Protein AF-A0A661NKH6-F1 (afdb_monomer_lite)

Foldseek 3Di:
DPDPDPPQPPVNVVVLVVQLVCCCPVVVADSVRSVVVVVVVVVVVVVVVVDDD

Secondary structure (DSSP, 8-state):
---S-S---HHHHHHHHHHHHHHHHHH---HHHHHHHHHHHHHHHHHHTT---

Sequence (53 aa):
TSLVSSVVDKETQEKIDVVKQRMIRNYGYCEICATDVLSFVASIFARGDAKED

Radius of gyration: 13.31 Å; chains: 1; bounding box: 40×21×30 Å

Structure (mmCIF, N/CA/C/O backbone):
data_AF-A0A661NKH6-F1
#
_entry.id   AF-A0A661NKH6-F1
#
loop_
_atom_site.group_PDB
_atom_site.id
_atom_site.type_symbol
_atom_site.label_atom_id
_atom_site.label_alt_id
_atom_site.label_comp_id
_atom_site.label_asym_id
_atom_site.label_entity_id
_atom_site.label_seq_id
_atom_site.pdbx_PDB_ins_code
_atom_site.Cartn_x
_atom_site.Cartn_y
_atom_site.Cartn_z
_atom_site.occupancy
_atom_site.B_iso_or_equiv
_atom_site.auth_seq_id
_atom_site.auth_comp_id
_atom_site.auth_asym_id
_atom_site.auth_atom_id
_atom_site.pdbx_PDB_model_num
ATOM 1 N N . THR A 1 1 ? 25.777 0.815 -0.371 1.00 43.84 1 THR A N 1
ATOM 2 C CA . THR A 1 1 ? 24.589 1.029 0.485 1.00 43.84 1 THR A CA 1
ATOM 3 C C . THR A 1 1 ? 23.487 1.665 -0.346 1.00 43.84 1 THR A C 1
ATOM 5 O O . THR A 1 1 ? 23.175 2.829 -0.164 1.00 43.84 1 THR A O 1
ATOM 8 N N . SER A 1 2 ? 22.887 0.922 -1.280 1.00 37.88 2 SER A N 1
ATOM 9 C CA . SER A 1 2 ? 21.682 1.393 -1.991 1.00 37.88 2 SER A CA 1
ATOM 10 C C . SER A 1 2 ? 20.476 0.866 -1.233 1.00 37.88 2 SER A C 1
ATOM 12 O O . SER A 1 2 ? 19.805 -0.082 -1.628 1.00 37.88 2 SER A O 1
ATOM 14 N N . LEU A 1 3 ? 20.371 1.381 -0.012 1.00 42.94 3 LEU A N 1
ATOM 15 C CA . LEU A 1 3 ? 19.415 0.971 0.989 1.00 42.94 3 LEU A CA 1
ATOM 16 C C . LEU A 1 3 ? 18.066 1.534 0.550 1.00 42.94 3 LEU A C 1
ATOM 18 O O . LEU A 1 3 ? 17.922 2.739 0.372 1.00 42.94 3 LEU A O 1
ATOM 22 N N . VAL A 1 4 ? 17.096 0.644 0.403 1.00 46.62 4 VAL A N 1
ATOM 23 C CA . VAL A 1 4 ? 15.646 0.863 0.307 1.00 46.62 4 VAL A CA 1
ATOM 24 C C . VAL A 1 4 ? 15.085 1.579 1.560 1.00 46.62 4 VAL A C 1
ATOM 26 O O . VAL A 1 4 ? 14.051 1.234 2.117 1.00 46.62 4 VAL A O 1
ATOM 29 N N . SER A 1 5 ? 15.815 2.571 2.063 1.00 48.53 5 S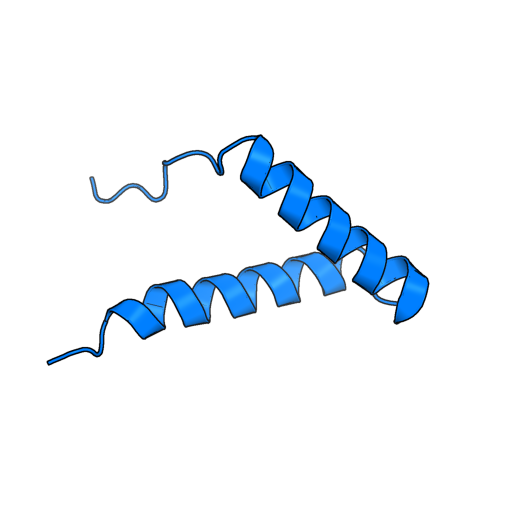ER A N 1
ATOM 30 C CA . SER A 1 5 ? 15.529 3.374 3.241 1.00 48.53 5 SER A CA 1
ATOM 31 C C . SER A 1 5 ? 15.491 4.826 2.817 1.00 48.53 5 SER A C 1
ATOM 33 O O . SER A 1 5 ? 16.395 5.618 3.057 1.00 48.53 5 SER A O 1
ATOM 35 N N . SER A 1 6 ? 14.389 5.194 2.200 1.00 45.62 6 SER A N 1
ATOM 36 C CA . SER A 1 6 ? 13.795 6.482 2.503 1.00 45.62 6 SER A CA 1
ATOM 37 C C . SER A 1 6 ? 12.368 6.140 2.852 1.00 45.62 6 SER A C 1
ATOM 39 O O . SER A 1 6 ? 11.553 5.846 1.988 1.00 45.62 6 SER A O 1
ATOM 41 N N . VAL A 1 7 ? 12.171 5.978 4.159 1.00 55.03 7 VAL A N 1
ATOM 42 C CA . VAL A 1 7 ? 10.894 5.975 4.864 1.00 55.03 7 VAL A CA 1
ATOM 43 C C . VAL A 1 7 ? 9.842 6.655 3.994 1.00 55.03 7 VAL A C 1
ATOM 45 O O . VAL A 1 7 ? 10.010 7.827 3.663 1.00 55.03 7 VAL A O 1
ATOM 48 N N . VAL A 1 8 ? 8.819 5.905 3.571 1.00 60.00 8 VAL A N 1
ATOM 49 C CA . VAL A 1 8 ? 7.668 6.470 2.860 1.00 60.00 8 VAL A CA 1
ATOM 50 C C . VAL A 1 8 ? 7.222 7.686 3.663 1.00 60.00 8 VAL A C 1
ATOM 52 O O . VAL A 1 8 ? 6.936 7.556 4.856 1.00 60.00 8 VAL A O 1
ATOM 55 N N . ASP A 1 9 ? 7.265 8.866 3.042 1.00 76.69 9 ASP A N 1
ATOM 56 C CA . ASP A 1 9 ? 6.882 10.107 3.707 1.00 76.69 9 ASP A CA 1
ATOM 57 C C . ASP A 1 9 ? 5.489 9.927 4.327 1.00 76.69 9 ASP A C 1
ATOM 59 O O . ASP A 1 9 ? 4.633 9.273 3.724 1.00 76.69 9 ASP A O 1
ATOM 63 N N . LYS A 1 10 ? 5.257 10.449 5.538 1.00 80.31 10 LYS A N 1
ATOM 64 C CA . LYS A 1 10 ? 3.985 10.234 6.251 1.00 80.31 10 LYS A CA 1
ATOM 65 C C . LYS A 1 10 ? 2.782 10.601 5.384 1.00 80.31 10 LYS A C 1
ATOM 67 O O . LYS A 1 10 ? 1.826 9.831 5.348 1.00 80.31 10 LYS A O 1
ATOM 72 N N . GLU A 1 11 ? 2.880 11.682 4.615 1.00 84.25 11 GLU A N 1
ATOM 73 C CA . GLU A 1 11 ? 1.816 12.104 3.705 1.00 84.25 11 GLU A CA 1
ATOM 74 C C . GLU A 1 11 ? 1.578 11.066 2.594 1.00 84.25 11 GLU A C 1
ATOM 76 O O . GLU A 1 11 ? 0.444 10.765 2.212 1.00 84.25 11 GLU A O 1
ATOM 81 N N . THR A 1 12 ? 2.656 10.467 2.083 1.00 85.00 12 THR A N 1
ATOM 82 C CA . THR A 1 12 ? 2.567 9.390 1.088 1.00 85.00 12 THR A CA 1
ATOM 83 C C . THR A 1 12 ? 1.938 8.142 1.699 1.00 85.00 12 THR A C 1
ATOM 85 O O . THR A 1 12 ? 1.075 7.521 1.078 1.00 85.00 12 THR A O 1
ATOM 88 N N . GLN A 1 13 ? 2.305 7.795 2.932 1.00 81.62 13 GLN A N 1
ATOM 89 C CA . GLN A 1 13 ? 1.746 6.640 3.625 1.00 81.62 13 GLN A CA 1
ATOM 90 C C . GLN A 1 13 ? 0.247 6.813 3.910 1.00 81.62 13 GLN A C 1
ATOM 92 O O . GLN A 1 13 ? -0.511 5.852 3.767 1.00 81.62 13 GLN A O 1
ATOM 97 N N . GLU A 1 14 ? -0.196 8.029 4.239 1.00 90.62 14 GLU A N 1
ATOM 98 C CA . GLU A 1 14 ? -1.616 8.367 4.396 1.00 90.62 14 GLU A CA 1
ATOM 99 C C . GLU A 1 14 ? -2.384 8.204 3.079 1.00 90.62 1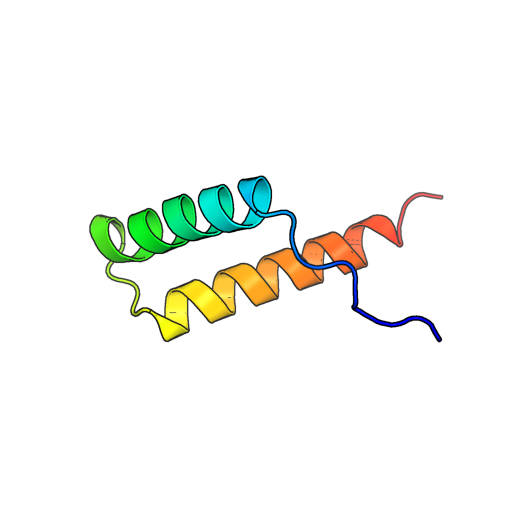4 GLU A C 1
ATOM 101 O O . GLU A 1 14 ? -3.456 7.595 3.051 1.00 90.62 14 GLU A O 1
ATOM 106 N N . LYS A 1 15 ? -1.818 8.666 1.957 1.00 88.62 15 LYS A N 1
ATOM 107 C CA . LYS A 1 15 ? -2.414 8.468 0.624 1.00 88.62 15 LYS A CA 1
ATOM 108 C C . LYS A 1 15 ? -2.517 6.984 0.263 1.00 88.62 15 LYS A C 1
ATOM 110 O O . LYS A 1 15 ? -3.555 6.551 -0.241 1.00 88.62 15 LYS A O 1
ATOM 115 N N . ILE A 1 16 ? -1.474 6.203 0.548 1.00 90.06 16 ILE A N 1
ATOM 116 C CA . ILE A 1 16 ? -1.472 4.746 0.352 1.00 90.06 16 ILE A CA 1
ATOM 117 C C . ILE A 1 16 ? -2.576 4.097 1.193 1.00 90.06 16 ILE A C 1
ATOM 119 O O . ILE A 1 16 ? -3.303 3.247 0.675 1.00 90.06 16 ILE A O 1
ATOM 123 N N . ASP A 1 17 ? -2.759 4.515 2.448 1.00 92.06 17 ASP A N 1
ATOM 124 C CA . ASP A 1 17 ? -3.807 3.955 3.304 1.00 92.06 17 ASP A CA 1
ATOM 125 C C . ASP A 1 17 ? -5.213 4.295 2.791 1.00 92.06 17 ASP A C 1
ATOM 127 O O . ASP A 1 17 ? -6.057 3.406 2.699 1.00 92.06 17 ASP A O 1
ATOM 131 N N . VAL A 1 18 ? -5.456 5.527 2.325 1.00 95.25 18 VAL A N 1
ATOM 132 C CA . VAL A 1 18 ? -6.739 5.909 1.701 1.00 95.25 18 VAL A CA 1
ATOM 133 C C . VAL A 1 18 ? -7.068 5.013 0.503 1.00 95.25 18 VAL A C 1
ATOM 135 O O . VAL A 1 18 ? -8.208 4.557 0.358 1.00 95.25 18 VAL A O 1
ATOM 138 N N . VAL A 1 19 ? -6.081 4.726 -0.351 1.00 94.19 19 VAL A N 1
ATOM 139 C CA . VAL A 1 19 ? -6.269 3.829 -1.500 1.00 94.19 19 VAL A CA 1
ATOM 140 C C . VAL A 1 19 ? -6.501 2.392 -1.032 1.00 94.19 19 VAL A C 1
ATOM 142 O O . VAL A 1 19 ? -7.456 1.766 -1.497 1.00 94.19 19 VAL A O 1
ATOM 145 N N . LYS A 1 20 ? -5.716 1.892 -0.068 1.00 95.12 20 LYS A N 1
ATOM 146 C CA . LYS A 1 20 ? -5.901 0.559 0.532 1.00 95.12 20 LYS A CA 1
ATOM 147 C C . LYS A 1 20 ? -7.322 0.402 1.083 1.00 95.12 20 LYS A C 1
ATOM 149 O O . LYS A 1 20 ? -8.016 -0.558 0.753 1.00 95.12 20 LYS A O 1
ATOM 154 N N . GLN A 1 21 ? -7.796 1.380 1.854 1.00 96.38 21 GLN A N 1
ATOM 155 C CA . GLN A 1 21 ? -9.147 1.397 2.417 1.00 96.38 21 GLN A CA 1
ATOM 156 C C . GLN A 1 21 ? -10.222 1.418 1.328 1.00 96.38 21 GLN A C 1
ATOM 158 O O . GLN A 1 21 ? -11.220 0.705 1.441 1.00 96.38 21 GLN A O 1
ATOM 163 N N . ARG A 1 22 ? -10.026 2.187 0.251 1.00 96.62 22 ARG A N 1
ATOM 164 C CA . ARG A 1 22 ? -10.949 2.195 -0.893 1.00 96.62 22 ARG A CA 1
ATOM 165 C C . ARG A 1 22 ? -10.982 0.835 -1.599 1.00 96.62 22 ARG A C 1
ATOM 167 O O . ARG A 1 22 ? -12.066 0.378 -1.951 1.00 96.62 22 ARG A O 1
ATOM 174 N N . MET A 1 23 ? -9.840 0.171 -1.776 1.00 96.06 23 MET A N 1
ATOM 175 C CA . MET A 1 23 ? -9.773 -1.177 -2.360 1.00 96.06 23 MET A CA 1
ATOM 176 C C . MET A 1 23 ? -10.561 -2.194 -1.527 1.00 96.06 23 MET A C 1
ATOM 178 O O . MET A 1 23 ? -11.350 -2.967 -2.070 1.00 96.06 23 MET A O 1
ATOM 182 N N . ILE A 1 24 ? -10.412 -2.143 -0.205 1.00 95.75 24 ILE A N 1
ATOM 183 C CA . ILE A 1 24 ? -11.123 -3.034 0.719 1.00 95.75 24 ILE A CA 1
ATOM 184 C C . ILE A 1 24 ? -12.633 -2.750 0.695 1.00 95.75 24 ILE A C 1
ATOM 186 O O . ILE A 1 24 ? -13.432 -3.653 0.456 1.00 95.75 24 ILE A O 1
ATOM 190 N N . ARG A 1 25 ? -13.040 -1.490 0.895 1.00 96.81 25 ARG A N 1
ATOM 191 C CA . ARG A 1 25 ? -14.457 -1.114 1.057 1.00 96.81 25 ARG A CA 1
ATOM 192 C C . ARG A 1 25 ? -15.271 -1.228 -0.226 1.00 96.81 25 ARG A C 1
ATOM 194 O O . ARG A 1 25 ? -16.426 -1.634 -0.170 1.00 96.81 25 ARG A O 1
ATOM 201 N N . ASN A 1 26 ? -14.696 -0.839 -1.362 1.00 97.50 26 ASN A N 1
ATOM 202 C CA . ASN A 1 26 ? -15.444 -0.721 -2.613 1.00 97.50 26 ASN A CA 1
ATOM 203 C C . ASN A 1 26 ? -15.285 -1.945 -3.519 1.00 97.50 26 ASN A C 1
ATOM 205 O O . ASN A 1 26 ? -16.148 -2.175 -4.360 1.00 97.50 26 ASN A O 1
ATOM 209 N N . TYR A 1 27 ? -14.202 -2.711 -3.360 1.00 95.19 27 TYR A N 1
ATOM 210 C CA . TYR A 1 27 ? -13.874 -3.827 -4.251 1.00 95.19 27 TYR A CA 1
ATOM 211 C C . TYR A 1 27 ? -13.702 -5.162 -3.512 1.00 95.19 27 TYR A C 1
ATOM 213 O O . TYR A 1 27 ? -13.376 -6.163 -4.141 1.00 95.19 27 TYR A O 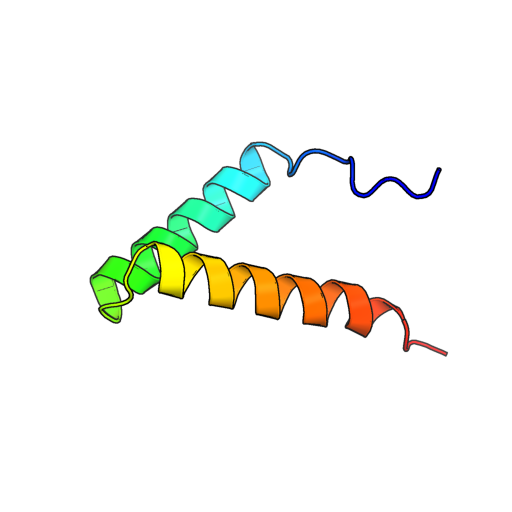1
ATOM 221 N N . GLY A 1 28 ? -13.929 -5.203 -2.192 1.00 94.69 28 GLY A N 1
ATOM 222 C CA . GLY A 1 28 ? -13.928 -6.443 -1.409 1.00 94.69 28 GLY A CA 1
ATOM 223 C C . GLY A 1 28 ? -12.547 -7.067 -1.209 1.00 94.69 28 GLY A C 1
ATOM 224 O O . GLY A 1 28 ? -12.450 -8.258 -0.916 1.00 94.69 28 GLY A O 1
ATOM 225 N N . TYR A 1 29 ? -11.472 -6.293 -1.376 1.00 96.00 29 TYR A N 1
ATOM 226 C CA . TYR A 1 29 ? -10.118 -6.786 -1.127 1.00 96.00 29 TYR A CA 1
ATOM 227 C C . TYR A 1 29 ? -9.905 -7.064 0.363 1.00 96.00 29 TYR A C 1
ATOM 229 O O . TYR A 1 29 ? -10.391 -6.335 1.223 1.00 96.00 29 TYR A O 1
ATOM 237 N N . CYS A 1 30 ? -9.121 -8.095 0.672 1.00 94.06 30 CYS A N 1
ATOM 238 C CA . CYS A 1 30 ? -8.595 -8.309 2.016 1.00 94.06 30 CYS A CA 1
ATOM 239 C C . CYS A 1 30 ? -7.396 -7.376 2.292 1.00 94.06 30 CYS A C 1
ATOM 241 O O . CYS A 1 30 ? -6.776 -6.881 1.348 1.00 94.06 30 CYS A O 1
ATOM 243 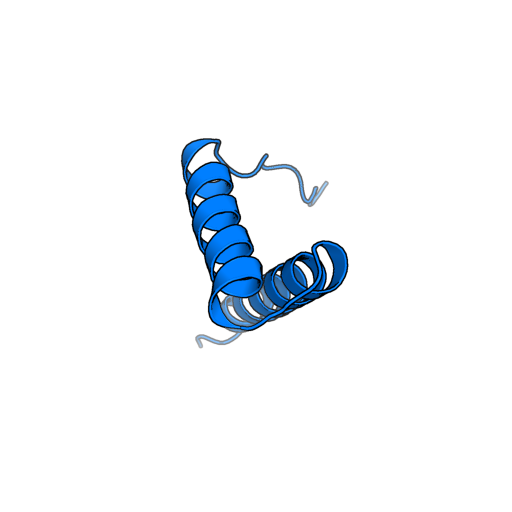N N . GLU A 1 31 ? -7.023 -7.145 3.558 1.00 91.94 31 GLU A N 1
ATOM 244 C CA . GLU A 1 31 ? -5.894 -6.250 3.889 1.00 91.94 31 GLU A CA 1
ATOM 245 C C . GLU A 1 31 ? -4.576 -6.662 3.222 1.00 91.94 31 GLU A C 1
ATOM 247 O O . GLU A 1 31 ? -3.865 -5.818 2.675 1.00 91.94 31 GLU A O 1
ATOM 252 N N . ILE A 1 32 ? -4.277 -7.961 3.231 1.00 93.94 32 ILE A N 1
ATOM 253 C CA . ILE A 1 32 ? -3.065 -8.520 2.619 1.00 93.94 32 ILE A CA 1
ATOM 254 C C . ILE A 1 32 ? -3.134 -8.343 1.099 1.00 93.94 32 ILE A C 1
ATOM 256 O O . ILE A 1 32 ? -2.216 -7.810 0.492 1.00 93.94 32 ILE A O 1
ATOM 260 N N . CYS A 1 33 ? -4.281 -8.675 0.507 1.00 94.19 33 CYS A N 1
ATOM 261 C CA . CYS A 1 33 ? -4.546 -8.575 -0.922 1.00 94.19 33 CYS A CA 1
ATOM 262 C C . CYS A 1 33 ? -4.335 -7.144 -1.449 1.00 94.19 33 CYS A C 1
ATOM 264 O O . CYS A 1 33 ? -3.720 -6.940 -2.492 1.00 94.19 33 CYS A O 1
ATOM 266 N N . ALA A 1 34 ? -4.859 -6.139 -0.738 1.00 95.12 34 ALA A N 1
ATOM 267 C CA . ALA A 1 34 ? -4.699 -4.736 -1.115 1.00 95.12 34 ALA A CA 1
ATOM 268 C C . ALA A 1 34 ? -3.240 -4.273 -0.964 1.00 95.12 34 ALA A C 1
ATOM 270 O O . ALA A 1 34 ? -2.740 -3.532 -1.808 1.00 95.12 34 ALA A O 1
ATOM 271 N N . THR A 1 35 ? -2.550 -4.745 0.077 1.00 93.31 35 THR A N 1
ATOM 272 C CA . THR A 1 35 ? -1.129 -4.444 0.309 1.00 93.31 35 THR A CA 1
ATOM 273 C C . THR A 1 35 ? -0.251 -5.023 -0.801 1.00 93.31 35 THR A C 1
ATOM 275 O O . THR A 1 35 ? 0.549 -4.290 -1.377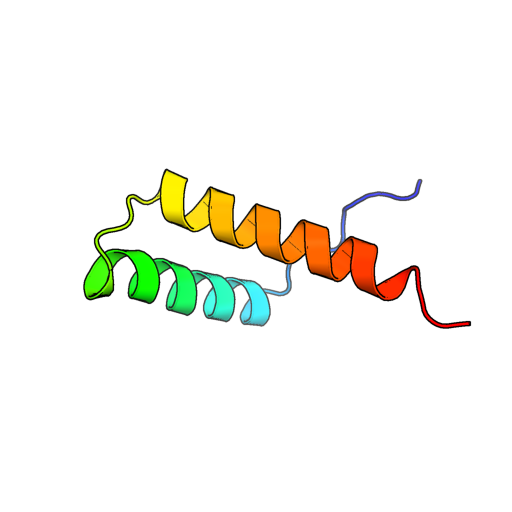 1.00 93.31 35 THR A O 1
ATOM 278 N N . ASP A 1 36 ? -0.458 -6.287 -1.174 1.00 93.44 36 ASP A N 1
ATOM 279 C CA . ASP A 1 36 ? 0.321 -6.955 -2.222 1.00 93.44 36 ASP A CA 1
ATOM 280 C C . ASP A 1 36 ? 0.171 -6.266 -3.581 1.00 93.44 36 ASP A C 1
ATOM 282 O O . ASP A 1 36 ? 1.160 -6.065 -4.288 1.00 93.44 36 ASP A O 1
ATOM 286 N N . VAL A 1 37 ? -1.045 -5.839 -3.942 1.00 93.81 37 VAL A N 1
ATOM 287 C CA . VAL A 1 37 ? -1.265 -5.091 -5.190 1.00 93.81 37 VAL A CA 1
ATOM 288 C C . VAL A 1 37 ? -0.536 -3.750 -5.164 1.00 93.81 37 VAL A C 1
ATOM 290 O O . VAL A 1 37 ? 0.116 -3.398 -6.147 1.00 93.81 37 VAL A O 1
ATOM 293 N N . LEU A 1 38 ? -0.603 -3.007 -4.057 1.00 91.75 38 LEU A N 1
ATOM 294 C CA . LEU A 1 38 ? 0.094 -1.724 -3.935 1.00 91.75 38 LEU A CA 1
ATOM 295 C C . LEU A 1 38 ? 1.619 -1.904 -3.998 1.00 91.75 38 LEU A C 1
ATOM 297 O O . LEU A 1 38 ? 2.292 -1.130 -4.679 1.00 91.75 38 LEU A O 1
ATOM 301 N N . SER A 1 39 ? 2.162 -2.956 -3.381 1.00 89.19 39 SER A N 1
ATOM 302 C CA . SER A 1 39 ? 3.580 -3.317 -3.498 1.00 89.19 39 SER A CA 1
ATOM 303 C C . SER A 1 39 ? 3.969 -3.723 -4.922 1.00 89.19 39 SER A C 1
ATOM 305 O O . SER A 1 39 ? 5.027 -3.319 -5.409 1.00 89.19 39 SER A O 1
ATOM 307 N N . PHE A 1 40 ? 3.116 -4.471 -5.624 1.00 88.56 40 PHE A N 1
ATOM 308 C CA . PHE A 1 40 ? 3.350 -4.846 -7.017 1.00 88.56 40 PHE A CA 1
ATOM 309 C C . PHE A 1 40 ? 3.366 -3.622 -7.938 1.00 88.56 40 PHE A C 1
ATOM 311 O O . PHE A 1 40 ? 4.313 -3.450 -8.707 1.00 88.56 40 PHE A O 1
ATOM 318 N N . VAL A 1 41 ? 2.383 -2.729 -7.810 1.00 88.06 41 VAL A N 1
ATOM 319 C CA . VAL A 1 41 ? 2.329 -1.469 -8.563 1.00 88.06 41 VAL A CA 1
ATOM 320 C C . VAL A 1 41 ? 3.564 -0.615 -8.269 1.00 88.06 41 VAL A C 1
ATOM 322 O O . VAL A 1 41 ? 4.226 -0.174 -9.206 1.00 88.06 41 VAL A O 1
ATOM 325 N N . ALA A 1 42 ? 3.954 -0.463 -6.999 1.00 84.75 42 ALA A N 1
ATOM 326 C CA . ALA A 1 42 ? 5.177 0.252 -6.630 1.00 84.75 42 ALA A CA 1
ATOM 327 C C . ALA A 1 42 ? 6.430 -0.355 -7.286 1.00 84.75 42 ALA A C 1
ATOM 329 O O . ALA A 1 42 ? 7.296 0.380 -7.756 1.00 84.75 42 ALA A O 1
ATOM 330 N N . SER A 1 43 ? 6.508 -1.687 -7.390 1.00 80.81 43 SER A N 1
ATOM 331 C CA . SER A 1 43 ? 7.619 -2.364 -8.068 1.00 80.81 43 SER A CA 1
ATOM 332 C C . SER A 1 43 ? 7.652 -2.113 -9.581 1.00 80.81 43 SER A C 1
ATOM 334 O O . SER A 1 43 ? 8.736 -2.088 -10.160 1.00 80.81 43 SER A O 1
ATOM 336 N N . ILE A 1 44 ? 6.494 -1.904 -10.220 1.00 81.62 44 ILE A N 1
ATOM 337 C CA . ILE A 1 44 ? 6.410 -1.527 -11.637 1.00 81.62 44 ILE A CA 1
ATOM 338 C C . ILE A 1 44 ? 6.912 -0.101 -11.816 1.00 81.62 44 ILE A C 1
ATOM 340 O O . ILE A 1 44 ? 7.764 0.114 -12.66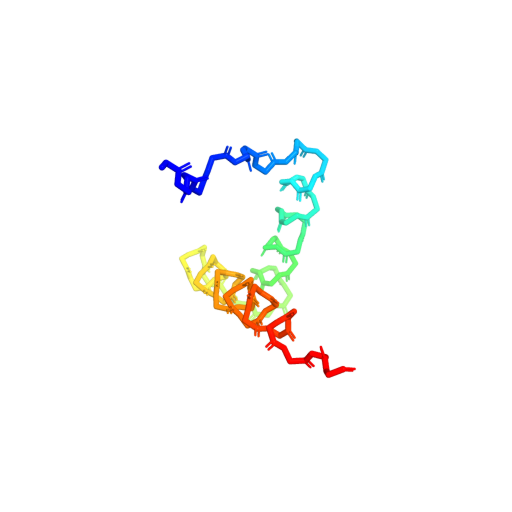7 1.00 81.62 44 ILE A O 1
ATOM 344 N N . PHE A 1 45 ? 6.446 0.851 -11.005 1.00 75.31 45 PHE A N 1
ATOM 345 C CA . PHE A 1 45 ? 6.909 2.241 -11.080 1.00 75.31 45 PHE A CA 1
ATOM 346 C C . PHE A 1 45 ? 8.415 2.353 -10.819 1.00 75.31 45 PHE A C 1
ATOM 348 O O . PHE A 1 45 ? 9.125 2.957 -11.614 1.00 75.31 45 PHE A O 1
ATOM 355 N N . ALA A 1 46 ? 8.930 1.653 -9.804 1.00 77.25 46 ALA A N 1
ATOM 356 C CA . ALA A 1 46 ? 10.366 1.599 -9.522 1.00 77.25 46 ALA A CA 1
ATOM 357 C C . ALA A 1 46 ? 11.203 0.981 -10.662 1.00 77.25 46 ALA A C 1
ATOM 359 O O . ALA A 1 46 ? 12.409 1.204 -10.730 1.00 77.25 46 ALA A O 1
ATOM 360 N N . ARG A 1 47 ? 10.587 0.178 -11.541 1.00 74.06 47 ARG A N 1
ATOM 361 C CA . ARG A 1 47 ? 11.224 -0.382 -12.746 1.00 74.06 47 ARG A CA 1
ATOM 362 C C . ARG A 1 47 ? 10.962 0.454 -14.004 1.00 74.06 47 ARG A C 1
ATOM 364 O O . ARG A 1 47 ? 11.754 0.375 -14.935 1.00 74.06 47 ARG A O 1
ATOM 371 N N . GLY A 1 48 ? 9.862 1.202 -14.051 1.00 60.69 48 GLY A N 1
ATOM 372 C CA . GLY A 1 48 ? 9.440 2.039 -15.175 1.00 60.69 48 GLY A CA 1
ATOM 373 C C . GLY A 1 48 ? 10.343 3.253 -15.383 1.00 60.69 48 GLY A C 1
ATOM 374 O O . GLY A 1 48 ? 10.647 3.567 -16.526 1.00 60.69 48 GLY A O 1
ATOM 375 N N . ASP A 1 49 ? 10.879 3.825 -14.300 1.00 53.78 49 ASP A N 1
ATOM 376 C CA . ASP A 1 49 ? 11.930 4.861 -14.329 1.00 53.78 49 ASP A CA 1
ATOM 377 C C . ASP A 1 49 ? 13.258 4.385 -14.964 1.00 53.78 49 ASP A C 1
ATOM 379 O O . ASP A 1 49 ? 14.123 5.191 -15.283 1.00 53.78 49 ASP A O 1
ATOM 383 N N . ALA A 1 50 ? 13.459 3.075 -15.166 1.00 53.94 50 ALA A N 1
ATOM 384 C CA . ALA A 1 50 ? 14.692 2.533 -15.752 1.00 53.94 50 ALA A CA 1
ATOM 385 C C . ALA A 1 50 ? 14.670 2.456 -17.293 1.00 53.94 50 ALA A C 1
ATOM 387 O O . ALA A 1 50 ? 15.594 1.893 -17.887 1.00 53.94 50 ALA A O 1
ATOM 388 N N . LYS A 1 51 ? 13.617 2.966 -17.944 1.00 55.22 51 LYS A N 1
ATOM 389 C CA . LYS A 1 51 ? 13.515 3.061 -19.407 1.00 55.22 51 LYS A CA 1
ATOM 390 C C . LYS A 1 51 ? 13.005 4.437 -19.836 1.00 55.22 51 LYS A C 1
ATOM 392 O O . LYS A 1 51 ? 11.880 4.556 -20.307 1.00 55.22 51 LYS A O 1
ATOM 397 N N . GLU A 1 52 ? 13.868 5.435 -19.735 1.00 51.12 52 GLU A N 1
ATOM 398 C CA . GLU A 1 52 ? 13.859 6.588 -20.637 1.00 51.12 52 GLU A CA 1
ATOM 399 C C . GLU A 1 52 ? 15.303 6.760 -21.143 1.00 51.12 52 GLU A C 1
ATOM 401 O O . GLU A 1 52 ? 16.217 6.970 -20.346 1.00 51.12 52 GLU A O 1
ATOM 406 N N . ASP A 1 53 ? 15.499 6.514 -22.444 1.00 42.72 53 ASP A N 1
ATOM 407 C CA . ASP A 1 53 ? 16.714 6.831 -23.215 1.00 42.72 53 ASP A CA 1
ATOM 408 C C . ASP A 1 53 ? 16.900 8.353 -23.361 1.00 42.72 53 ASP A C 1
ATOM 410 O O . ASP A 1 53 ? 15.877 9.062 -23.522 1.00 42.72 53 ASP A O 1
#

pLDDT: mean 79.21, std 18.82, range [37.88, 97.5]